Protein AF-A0A7V6X247-F1 (afdb_monomer)

Sequence (146 aa):
MEINLAVTPIAFLIFTVLAYVLFGIGKQMAVPFEKTEGKIAPYLCGEDLDLGVLSPGYWQFFSIAILFTILHVTVFMLALMPSPAVLFAVAYLAIVAAAVGVLIGEVRLTIPPREKAVAKLKTRAKIVEVSSGMPVGSGNSISASD

Secondary structure (DSSP, 8-state):
----TTHHHHHHHHHHHHHHHHHHHHHHHSPP----HHHHS--STT-----------HHHHHHHHHHHHHHHHHHHHHHHS-TT-HHHHHHHHHHHHHHHHHHHHHHHHSS--HHHHHHHHHHHHHHHHHHHTS------------

Radius of gyration: 30.13 Å; Cα contacts (8 Å, |Δi|>4): 12; chains: 1; bounding box: 71×78×49 Å

pLDDT: mean 78.05, std 16.73, range [33.94, 97.88]

Foldseek 3Di:
DPPDPVVVVVVVVVVVVVVVVVVVVVVVPDDDDDDDPVVPDPPPVPDPDPPDPPDPDCLVVVLVVVLVVLVVVLVVVVVPDDPVCVVVNVVSVVVSVVVSVVSVVVSVVVDDPVVVVVVVVVVVVVVVVVVVPDPPDPDDDDDDDD

Mean predicted aligned error: 14.89 Å

Solvent-accessible s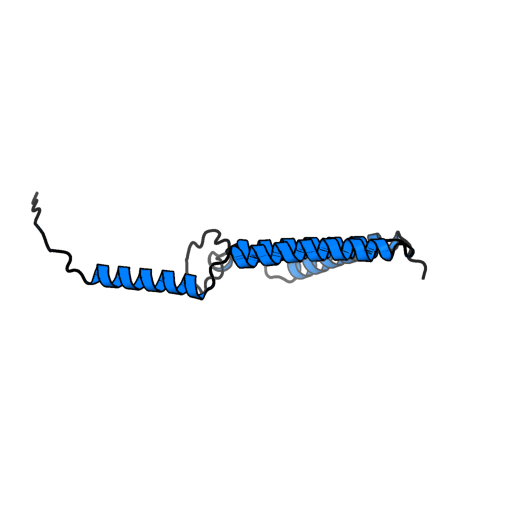urface area (backbone atoms only — not comparable to full-atom values): 9205 Å² total; per-residue (Å²): 131,89,77,57,78,68,51,59,62,50,51,51,50,53,54,51,52,49,51,52,51,54,51,50,51,56,58,68,73,45,76,85,86,75,94,43,74,82,79,72,51,76,92,48,95,85,52,94,68,89,73,60,91,78,73,70,79,54,70,67,56,51,55,50,51,54,52,50,50,56,53,51,53,49,53,51,53,60,72,69,52,66,85,90,45,59,71,58,52,53,54,49,50,52,53,51,52,51,53,50,50,52,53,52,51,51,62,60,66,75,46,72,54,68,69,57,51,51,47,54,49,51,52,51,52,54,50,52,55,55,61,69,67,52,81,80,77,89,75,81,88,83,87,76,92,129

Structure (mmCIF, N/CA/C/O backbone):
data_AF-A0A7V6X247-F1
#
_entry.id   AF-A0A7V6X247-F1
#
loop_
_atom_site.group_PDB
_atom_site.id
_atom_site.type_symbol
_atom_site.label_atom_id
_atom_site.label_alt_id
_atom_site.label_comp_id
_atom_site.label_asym_id
_atom_site.label_entity_id
_atom_site.label_seq_id
_atom_site.pdbx_PDB_ins_code
_atom_site.Cartn_x
_atom_site.Cartn_y
_atom_site.Cartn_z
_atom_site.occupancy
_atom_site.B_iso_or_equiv
_atom_site.auth_seq_id
_atom_site.auth_comp_id
_atom_site.auth_asym_id
_atom_site.auth_atom_id
_atom_site.pdbx_PDB_model_num
ATOM 1 N N . MET A 1 1 ? 16.719 -26.387 -5.045 1.00 50.31 1 MET A N 1
ATOM 2 C CA . MET A 1 1 ? 15.588 -26.522 -4.106 1.00 50.31 1 MET A CA 1
ATOM 3 C C . MET A 1 1 ? 14.344 -26.539 -4.970 1.00 50.31 1 MET A C 1
ATOM 5 O O . MET A 1 1 ? 14.001 -25.504 -5.519 1.00 50.31 1 MET A O 1
ATOM 9 N N . GLU A 1 2 ? 13.785 -27.722 -5.213 1.00 67.50 2 GLU A N 1
ATOM 10 C CA . GLU A 1 2 ? 12.588 -27.901 -6.044 1.00 67.50 2 GLU A CA 1
ATOM 11 C C . GLU A 1 2 ? 11.409 -27.196 -5.356 1.00 67.50 2 GLU A C 1
ATOM 13 O O . GLU A 1 2 ? 10.856 -27.700 -4.377 1.00 67.50 2 GLU A O 1
ATOM 18 N N . ILE A 1 3 ? 11.058 -25.988 -5.806 1.00 67.50 3 ILE A N 1
ATOM 19 C CA . ILE A 1 3 ? 9.841 -25.315 -5.348 1.00 67.50 3 ILE A CA 1
ATOM 20 C C . ILE A 1 3 ? 8.686 -25.947 -6.117 1.00 67.50 3 ILE A C 1
ATOM 22 O O . ILE A 1 3 ? 8.381 -25.574 -7.247 1.00 67.50 3 ILE A O 1
ATOM 26 N N . ASN A 1 4 ? 8.053 -26.940 -5.497 1.00 76.38 4 ASN A N 1
ATOM 27 C CA . ASN A 1 4 ? 6.811 -27.508 -5.998 1.00 76.38 4 ASN A CA 1
ATOM 28 C C . ASN A 1 4 ? 5.745 -26.406 -6.020 1.00 76.38 4 ASN A C 1
ATOM 30 O O . ASN A 1 4 ? 5.307 -25.945 -4.966 1.00 76.38 4 ASN A O 1
ATOM 34 N N . LEU A 1 5 ? 5.298 -26.012 -7.215 1.00 76.06 5 LEU A N 1
ATOM 35 C CA . LEU A 1 5 ? 4.298 -24.955 -7.415 1.00 76.06 5 LEU A CA 1
ATOM 36 C C . LEU A 1 5 ? 2.977 -25.231 -6.663 1.00 76.06 5 LEU A C 1
ATOM 38 O O . LEU A 1 5 ? 2.247 -24.307 -6.320 1.00 76.06 5 LEU A O 1
ATOM 42 N N . ALA A 1 6 ? 2.701 -26.501 -6.344 1.00 81.19 6 ALA A N 1
ATOM 43 C CA . ALA A 1 6 ? 1.562 -26.928 -5.535 1.00 81.19 6 ALA A CA 1
ATOM 44 C C . ALA A 1 6 ? 1.714 -26.653 -4.023 1.00 81.19 6 ALA A C 1
ATOM 46 O O . ALA A 1 6 ? 0.712 -26.549 -3.322 1.00 81.19 6 ALA A O 1
ATOM 47 N N . VAL A 1 7 ? 2.933 -26.505 -3.494 1.00 87.06 7 VAL A N 1
ATOM 48 C CA . VAL A 1 7 ? 3.160 -26.300 -2.049 1.00 87.06 7 VAL A CA 1
ATOM 49 C C . VAL A 1 7 ? 2.746 -24.893 -1.610 1.00 87.06 7 VAL A C 1
ATOM 51 O O . VAL A 1 7 ? 2.238 -24.733 -0.504 1.00 87.06 7 VAL A O 1
ATOM 54 N N . THR A 1 8 ? 2.881 -23.881 -2.472 1.00 87.31 8 THR A N 1
ATOM 55 C CA . THR A 1 8 ? 2.482 -22.494 -2.178 1.00 87.31 8 THR A CA 1
ATOM 56 C C . THR A 1 8 ? 0.985 -22.338 -1.859 1.00 87.31 8 THR A C 1
ATOM 58 O O . THR A 1 8 ? 0.675 -21.800 -0.792 1.00 87.31 8 THR A O 1
ATOM 61 N N . PRO A 1 9 ? 0.033 -22.816 -2.692 1.00 90.44 9 PRO A N 1
ATOM 62 C CA . PRO A 1 9 ? -1.389 -22.737 -2.352 1.00 90.44 9 PRO A CA 1
ATOM 63 C C . PRO A 1 9 ? -1.754 -23.616 -1.148 1.00 90.44 9 PRO A C 1
ATOM 65 O O . PRO A 1 9 ? -2.591 -23.220 -0.341 1.00 90.44 9 PRO A O 1
ATOM 68 N N . ILE A 1 10 ? -1.100 -24.771 -0.971 1.00 92.69 10 ILE A N 1
ATOM 69 C CA . ILE A 1 10 ? -1.328 -25.641 0.194 1.00 92.69 10 ILE A CA 1
ATOM 70 C C . ILE A 1 10 ? -0.902 -24.938 1.489 1.00 92.69 10 ILE A C 1
ATOM 72 O O . ILE A 1 10 ? -1.664 -24.917 2.453 1.00 92.69 10 ILE A O 1
ATOM 76 N N . ALA A 1 11 ? 0.278 -24.312 1.512 1.00 91.31 11 ALA A N 1
ATOM 77 C CA . ALA A 1 11 ? 0.748 -23.550 2.664 1.00 91.31 11 ALA A CA 1
ATOM 78 C C . ALA A 1 11 ? -0.215 -22.401 3.006 1.00 91.31 11 ALA A C 1
ATOM 80 O O . ALA A 1 11 ? -0.587 -22.244 4.167 1.00 91.31 11 ALA A O 1
ATOM 81 N N . PHE A 1 12 ? -0.685 -21.649 2.004 1.00 93.50 12 PHE A N 1
ATOM 82 C CA . PHE A 1 12 ? -1.685 -20.593 2.199 1.00 93.50 12 PHE A CA 1
ATOM 83 C C . PHE A 1 12 ? -2.972 -21.117 2.855 1.00 93.50 12 PHE A C 1
ATOM 85 O O . PHE A 1 12 ? -3.469 -20.513 3.809 1.00 93.50 12 PHE A O 1
ATOM 92 N N . LEU A 1 13 ? -3.492 -22.260 2.395 1.00 95.88 13 LEU A N 1
ATOM 93 C CA . LEU A 1 13 ? -4.674 -22.886 2.992 1.00 95.88 13 LEU A CA 1
ATOM 94 C C . LEU A 1 13 ? -4.426 -23.315 4.440 1.00 95.88 13 LEU A C 1
ATOM 96 O O . LEU A 1 13 ? -5.262 -23.039 5.297 1.00 95.88 13 LEU A O 1
ATOM 100 N N . ILE A 1 14 ? -3.273 -23.924 4.733 1.00 96.25 14 ILE A N 1
ATOM 101 C CA . ILE A 1 14 ? -2.906 -24.323 6.099 1.00 96.25 14 ILE A CA 1
ATOM 102 C C . ILE A 1 14 ? -2.886 -23.104 7.028 1.00 96.25 14 ILE A C 1
ATOM 104 O O . ILE A 1 14 ? -3.509 -23.138 8.087 1.00 96.25 14 ILE A O 1
ATOM 108 N N . PHE A 1 15 ? -2.232 -22.008 6.629 1.00 96.44 15 PHE A N 1
ATOM 109 C CA . PHE A 1 15 ? -2.180 -20.790 7.444 1.00 96.44 15 PHE A CA 1
ATOM 110 C C . PHE A 1 15 ? -3.545 -20.114 7.591 1.00 96.44 15 PHE A C 1
ATOM 112 O O . PHE A 1 15 ? -3.852 -19.586 8.658 1.00 96.44 15 PHE A O 1
ATOM 119 N N . THR A 1 16 ? -4.387 -20.170 6.560 1.00 97.12 16 THR A N 1
ATOM 120 C CA . THR A 1 16 ? -5.758 -19.647 6.619 1.00 97.12 16 THR A CA 1
ATOM 121 C C . THR A 1 16 ? -6.593 -20.438 7.622 1.00 97.12 16 THR A C 1
ATOM 123 O O . THR A 1 16 ? -7.220 -19.855 8.504 1.00 97.12 16 THR A O 1
ATOM 126 N N . VAL A 1 17 ? -6.562 -21.772 7.546 1.00 97.88 17 VAL A N 1
ATOM 127 C CA . VAL A 1 17 ? -7.254 -22.650 8.501 1.00 97.88 17 VAL A CA 1
ATOM 128 C C . VAL A 1 17 ? -6.737 -22.410 9.914 1.00 97.88 17 VAL A C 1
ATOM 130 O O . VAL A 1 17 ? -7.534 -22.248 10.834 1.00 97.88 17 VAL A O 1
ATOM 133 N N . LEU A 1 18 ? -5.418 -22.314 10.086 1.00 97.88 18 LEU A N 1
ATOM 134 C CA . LEU A 1 18 ? -4.807 -22.016 11.376 1.00 97.88 18 LEU A CA 1
ATOM 135 C C . LEU A 1 18 ? -5.313 -20.682 11.948 1.00 97.88 18 LEU A C 1
ATOM 137 O O . LEU A 1 18 ? -5.691 -20.633 13.117 1.00 97.88 18 LEU A O 1
ATOM 141 N N . ALA A 1 19 ? -5.392 -19.625 11.133 1.00 97.56 19 ALA A N 1
ATOM 142 C CA . ALA A 1 19 ? -5.929 -18.330 11.549 1.00 97.56 19 ALA A CA 1
ATOM 143 C C . ALA A 1 19 ? -7.399 -18.423 11.996 1.00 97.56 19 ALA A C 1
ATOM 145 O O . ALA A 1 19 ? -7.764 -17.856 13.026 1.00 97.56 19 ALA A O 1
ATOM 146 N N . TYR A 1 20 ? -8.234 -19.186 11.283 1.00 97.62 20 TYR A N 1
ATOM 147 C CA . TYR A 1 20 ? -9.623 -19.429 11.685 1.00 97.62 20 TYR A CA 1
ATOM 148 C C . TYR A 1 20 ? -9.738 -20.238 12.977 1.00 97.62 20 TYR A C 1
ATOM 150 O O . TYR A 1 20 ? -10.602 -19.942 13.801 1.00 97.62 20 TYR A O 1
ATOM 158 N N . VAL A 1 21 ? -8.869 -21.230 13.180 1.00 97.75 21 VAL A N 1
ATOM 159 C CA . VAL A 1 21 ? -8.816 -22.006 14.426 1.00 97.75 21 VAL A CA 1
ATOM 160 C C . VAL A 1 21 ? -8.438 -21.099 15.596 1.00 97.75 21 VAL A C 1
ATOM 162 O O . VAL A 1 21 ? -9.136 -21.096 16.606 1.00 97.75 21 VAL A O 1
ATOM 165 N N . LEU A 1 22 ? -7.401 -20.270 15.444 1.00 97.25 22 LEU A N 1
ATOM 166 C CA . LEU A 1 22 ? -6.995 -19.276 16.445 1.00 97.25 22 LEU A CA 1
ATOM 167 C C . LEU A 1 22 ? -8.125 -18.289 16.761 1.00 97.25 22 LEU A C 1
ATOM 169 O O . LEU A 1 22 ? -8.408 -18.031 17.929 1.00 97.25 22 LEU A O 1
ATOM 173 N N . PHE A 1 23 ? -8.811 -17.784 15.735 1.00 96.31 23 PHE A N 1
ATOM 174 C CA . PHE A 1 23 ? -9.971 -16.911 15.904 1.00 96.31 23 PHE A CA 1
ATOM 175 C C . PHE A 1 23 ? -11.121 -17.614 16.643 1.00 96.31 23 PHE A C 1
ATOM 177 O O . PHE A 1 23 ? -11.735 -17.034 17.538 1.00 96.31 23 PHE A O 1
ATOM 184 N N . GLY A 1 24 ? -11.394 -18.878 16.308 1.00 95.19 24 GLY A N 1
ATOM 185 C CA . GLY A 1 24 ? -12.415 -19.697 16.958 1.00 95.19 24 GLY A CA 1
ATOM 186 C C . GLY A 1 24 ? -12.110 -19.963 18.430 1.00 95.19 24 GLY A C 1
ATOM 187 O O . GLY A 1 24 ? -12.989 -19.786 19.272 1.00 95.19 24 GLY A O 1
ATOM 188 N N . ILE A 1 25 ? -10.862 -20.312 18.751 1.00 96.75 25 ILE A N 1
ATOM 189 C CA . ILE A 1 25 ? -10.398 -20.490 20.133 1.00 96.75 25 ILE A CA 1
ATOM 190 C C . ILE A 1 25 ? -10.521 -19.168 20.897 1.00 96.75 25 ILE A C 1
ATOM 192 O O . ILE A 1 25 ? -11.109 -19.143 21.975 1.00 96.75 25 ILE A O 1
ATOM 196 N N . GLY A 1 26 ? -10.062 -18.054 20.316 1.00 94.50 26 GLY A N 1
ATOM 197 C CA . GLY A 1 26 ? -10.193 -16.727 20.924 1.00 94.50 26 GLY A CA 1
ATOM 198 C C . GLY A 1 26 ? -11.649 -16.347 21.207 1.00 94.50 26 GLY A C 1
ATOM 199 O O . GLY A 1 26 ? -11.959 -15.820 22.272 1.00 94.50 26 GLY A O 1
ATOM 200 N N . LYS A 1 27 ? -12.567 -16.695 20.299 1.00 93.00 27 LYS A N 1
ATOM 201 C CA . LYS A 1 27 ? -14.009 -16.504 20.488 1.00 93.00 27 LYS A CA 1
ATOM 202 C C . LYS A 1 27 ? -14.587 -17.393 21.593 1.00 93.00 27 LYS A C 1
ATOM 204 O O . LYS A 1 27 ? -15.462 -16.934 22.316 1.00 93.00 27 LYS A O 1
ATOM 209 N N . GLN A 1 28 ? -14.135 -18.641 21.723 1.00 92.75 28 GLN A N 1
ATOM 210 C CA . GLN A 1 28 ? -14.594 -19.556 22.778 1.00 92.75 28 GLN A CA 1
ATOM 211 C C . GLN A 1 28 ? -14.073 -19.169 24.165 1.00 92.75 28 GLN A C 1
ATOM 213 O O . GLN A 1 28 ? -14.769 -19.375 25.153 1.00 92.75 28 GLN A O 1
ATOM 218 N N . MET A 1 29 ? -12.867 -18.601 24.243 1.00 93.94 29 MET A N 1
ATOM 219 C CA . MET A 1 29 ? -12.292 -18.102 25.495 1.00 93.94 29 MET A CA 1
ATOM 220 C C . MET A 1 29 ? -12.916 -16.774 25.953 1.00 93.94 29 MET A C 1
ATOM 222 O O . MET A 1 29 ? -12.755 -16.394 27.112 1.00 93.94 29 MET A O 1
ATOM 226 N N . ALA A 1 30 ? -13.609 -16.054 25.066 1.00 90.50 30 ALA A N 1
ATOM 227 C CA . ALA A 1 30 ? -14.260 -14.794 25.396 1.00 90.50 30 ALA A CA 1
ATOM 228 C C . ALA A 1 30 ? -15.554 -15.010 26.202 1.00 90.50 30 ALA A C 1
ATOM 230 O O . ALA A 1 30 ? -16.345 -15.912 25.929 1.00 90.50 30 ALA A O 1
ATOM 231 N N . VAL A 1 31 ? -15.800 -14.127 27.172 1.00 88.88 31 VAL A N 1
ATOM 232 C CA . VAL A 1 31 ? -17.073 -14.061 27.909 1.00 88.88 31 VAL A CA 1
ATOM 233 C C . VAL A 1 31 ? -18.207 -13.724 26.925 1.00 88.88 31 VAL A C 1
ATOM 235 O O . VAL A 1 31 ? -17.993 -12.893 26.034 1.00 88.88 31 VAL A O 1
ATOM 238 N N . PRO A 1 32 ? -19.407 -14.330 27.056 1.00 86.50 32 PRO A N 1
ATOM 239 C CA . PRO A 1 32 ? -20.545 -14.002 26.203 1.00 86.50 32 PRO A CA 1
ATOM 240 C C . PRO A 1 32 ? -20.805 -12.493 26.184 1.00 86.50 32 PRO A C 1
ATOM 242 O O . PRO A 1 32 ? -20.860 -11.826 27.217 1.00 86.50 32 PRO A O 1
ATOM 245 N N . PHE A 1 33 ? -20.934 -11.948 24.977 1.00 85.25 33 PHE A N 1
ATOM 246 C CA . PHE A 1 33 ? -21.107 -10.517 24.783 1.00 85.25 33 PHE A CA 1
ATOM 247 C C . PHE A 1 33 ? -22.550 -10.096 25.073 1.00 85.25 33 PHE A C 1
ATOM 249 O O . PHE A 1 33 ? -23.460 -10.382 24.294 1.00 85.25 33 PHE A O 1
ATOM 256 N N . GLU A 1 34 ? -22.747 -9.368 26.168 1.00 87.19 34 GLU A N 1
ATOM 257 C CA . GLU A 1 34 ? -23.988 -8.641 26.436 1.00 87.19 34 GLU A CA 1
ATOM 258 C C . GLU A 1 34 ? -23.915 -7.233 25.841 1.00 87.19 34 GLU A C 1
ATOM 260 O O . GLU A 1 34 ? -23.025 -6.445 26.179 1.00 87.19 34 GLU A O 1
ATOM 265 N N . LYS A 1 35 ? -24.866 -6.924 24.954 1.00 83.25 35 LYS A N 1
ATOM 266 C CA . LYS A 1 35 ? -25.013 -5.611 24.318 1.00 83.25 35 LYS A CA 1
ATOM 267 C C . LYS A 1 35 ? -25.522 -4.593 25.339 1.00 83.25 35 LYS A C 1
ATOM 269 O O . LYS A 1 35 ? -26.725 -4.453 25.522 1.00 83.25 35 LYS A O 1
ATOM 274 N N . THR A 1 36 ? -24.609 -3.883 25.990 1.00 85.75 36 THR A N 1
ATOM 275 C CA . THR A 1 36 ? -24.921 -2.706 26.815 1.00 85.75 36 THR A CA 1
ATOM 276 C C . THR A 1 36 ? -24.505 -1.442 26.064 1.00 85.75 36 THR A C 1
ATOM 278 O O . THR A 1 36 ? -23.473 -1.465 25.393 1.00 85.75 36 THR A O 1
ATOM 281 N N . GLU A 1 37 ? -25.260 -0.344 26.178 1.00 80.12 37 GLU A N 1
ATOM 282 C CA . GLU A 1 37 ? -25.041 0.879 25.376 1.00 80.12 37 GLU A CA 1
ATOM 283 C C . GLU A 1 37 ? -23.592 1.394 25.444 1.00 80.12 37 GLU A C 1
ATOM 285 O O . GLU A 1 37 ? -22.963 1.613 24.413 1.00 80.12 37 GLU A O 1
ATOM 290 N N . GLY A 1 38 ? -22.986 1.428 26.635 1.00 81.19 38 GLY A N 1
ATOM 291 C CA . GLY A 1 38 ? -21.590 1.860 26.793 1.00 81.19 38 GLY A CA 1
ATOM 292 C C . GLY A 1 38 ? -20.518 0.914 26.221 1.00 81.19 38 GLY A C 1
ATOM 293 O O . GLY A 1 38 ? -19.385 1.339 26.030 1.00 81.19 38 GLY A O 1
ATOM 294 N N . LYS A 1 39 ? -20.830 -0.363 25.936 1.00 83.44 39 LYS A N 1
ATOM 295 C CA . LYS A 1 39 ? -19.868 -1.323 25.341 1.00 83.44 39 LYS A CA 1
ATOM 296 C C . LYS A 1 39 ? -19.814 -1.240 23.816 1.00 83.44 39 LYS A C 1
ATOM 298 O O . LYS A 1 39 ? -18.850 -1.713 23.220 1.00 83.44 39 LYS A O 1
ATOM 303 N N . ILE A 1 40 ? -20.872 -0.716 23.199 1.00 86.75 40 ILE A N 1
ATOM 304 C CA . ILE A 1 40 ? -20.978 -0.538 21.745 1.00 86.75 40 ILE A CA 1
ATOM 305 C C . ILE A 1 40 ? -20.687 0.902 21.315 1.00 86.75 40 ILE A C 1
ATOM 307 O O . ILE A 1 40 ? -20.454 1.135 20.131 1.00 86.75 40 ILE A O 1
ATOM 311 N N . ALA A 1 41 ? -20.709 1.847 22.260 1.00 84.06 41 ALA A N 1
ATOM 312 C CA . ALA A 1 41 ? -20.409 3.244 22.002 1.00 84.06 41 ALA A CA 1
ATOM 313 C C . ALA A 1 41 ? -18.956 3.418 21.509 1.00 84.06 41 ALA A C 1
ATOM 315 O O . ALA A 1 41 ? -18.042 2.764 22.028 1.00 84.06 41 ALA A O 1
ATOM 316 N N . PRO A 1 42 ? -18.717 4.282 20.505 1.00 83.00 42 PRO A N 1
ATOM 317 C CA . PRO A 1 42 ? -17.370 4.603 20.060 1.00 83.00 42 PRO A CA 1
ATOM 318 C C . PRO A 1 42 ? -16.568 5.241 21.199 1.00 83.00 42 PRO A C 1
ATOM 320 O O . PRO A 1 42 ? -17.087 6.012 22.004 1.00 83.00 42 PRO A O 1
ATOM 323 N N . TYR A 1 43 ? -15.275 4.924 21.266 1.00 83.50 43 TYR A N 1
ATOM 324 C CA . TYR A 1 43 ? -14.417 5.468 22.310 1.00 83.50 43 TYR A CA 1
ATOM 325 C C . TYR A 1 43 ? -14.126 6.952 22.055 1.00 83.50 43 TYR A C 1
ATOM 327 O O . TYR A 1 43 ? -13.267 7.293 21.244 1.00 83.50 43 TYR A O 1
ATOM 335 N N . LEU A 1 44 ? -14.830 7.822 22.775 1.00 83.94 44 LEU A N 1
ATOM 336 C CA . LEU A 1 44 ? -14.660 9.278 22.759 1.00 83.94 44 LEU A CA 1
ATOM 337 C C . LEU A 1 44 ? -14.337 9.820 24.160 1.00 83.94 44 LEU A C 1
ATOM 339 O O . LEU A 1 44 ? -14.868 10.834 24.591 1.00 83.94 44 LEU A O 1
ATOM 343 N N . CYS A 1 45 ? -13.508 9.111 24.932 1.00 83.25 45 CYS A N 1
ATOM 344 C CA . CYS A 1 45 ? -13.194 9.502 26.316 1.00 83.25 45 CYS A CA 1
ATO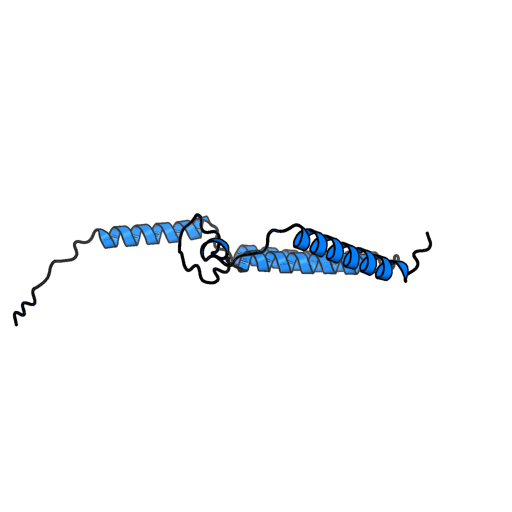M 345 C C . CYS A 1 45 ? -14.442 9.697 27.217 1.00 83.25 45 CYS A C 1
ATOM 347 O O . CYS A 1 45 ? -14.368 10.408 28.215 1.00 83.25 45 CYS A O 1
ATOM 349 N N . GLY A 1 46 ? -15.567 9.051 26.883 1.00 82.56 46 GLY A N 1
ATOM 350 C CA . GLY A 1 46 ? -16.844 9.188 27.592 1.00 82.56 46 GLY A CA 1
ATOM 351 C C . GLY A 1 46 ? -17.733 10.345 27.120 1.00 82.56 46 GLY A C 1
ATOM 352 O O . GLY A 1 46 ? -18.743 10.605 27.763 1.00 82.56 46 GLY A O 1
ATOM 353 N N . GLU A 1 47 ? -17.378 11.037 26.033 1.00 81.75 47 GLU A N 1
ATOM 354 C CA . GLU A 1 47 ? -18.226 12.066 25.426 1.00 81.75 47 GLU A CA 1
ATOM 355 C C . GLU A 1 47 ? -19.192 11.465 24.395 1.00 81.75 47 GLU A C 1
ATOM 357 O O . GLU A 1 47 ? -18.781 10.770 23.463 1.00 81.75 47 GLU A O 1
ATOM 362 N N . ASP A 1 48 ? -20.476 11.803 24.520 1.00 79.00 48 ASP A N 1
ATOM 363 C CA . ASP A 1 48 ? -21.521 11.467 23.549 1.00 79.00 48 ASP A CA 1
ATOM 364 C C . ASP A 1 48 ? -21.515 12.479 22.392 1.00 79.00 48 ASP A C 1
ATOM 366 O O . ASP A 1 48 ? -22.443 13.272 22.215 1.00 79.00 48 ASP A O 1
ATOM 370 N N . LEU A 1 49 ? -20.432 12.504 21.609 1.00 73.38 49 LEU A N 1
ATOM 371 C CA . LEU A 1 49 ? -20.426 13.249 20.352 1.00 73.38 49 LEU A CA 1
ATOM 372 C C . LEU A 1 49 ? -20.891 12.323 19.232 1.00 73.38 49 LEU A C 1
ATOM 374 O O . LEU A 1 49 ? -20.266 11.295 18.959 1.00 73.38 49 LEU A O 1
ATOM 378 N N . ASP A 1 50 ? -21.940 12.740 18.524 1.00 72.94 50 ASP A N 1
ATOM 379 C CA . ASP A 1 50 ? -22.297 12.179 17.222 1.00 72.94 50 ASP A CA 1
ATOM 380 C C . ASP A 1 50 ? -21.274 12.658 16.183 1.00 72.94 50 ASP A C 1
ATOM 382 O O . ASP A 1 50 ? -21.512 13.534 15.347 1.00 72.94 50 ASP A O 1
ATOM 386 N N . LEU A 1 51 ? -20.056 12.123 16.296 1.00 65.94 51 LEU A N 1
ATOM 387 C CA . LEU A 1 51 ? -19.083 12.168 15.225 1.00 65.94 51 LEU A CA 1
ATOM 388 C C . LEU A 1 51 ? -19.623 11.228 14.148 1.00 65.94 51 LEU A C 1
ATOM 390 O O . LEU A 1 51 ? -19.254 10.053 14.079 1.00 65.94 51 LEU A O 1
ATOM 394 N N . GLY A 1 52 ? -20.481 11.760 13.273 1.00 70.06 52 GLY A N 1
ATOM 395 C CA . GLY A 1 52 ? -20.706 11.163 11.961 1.00 70.06 52 GLY A CA 1
ATOM 396 C C . GLY A 1 52 ? -19.360 10.850 11.295 1.00 70.06 52 GLY A C 1
ATOM 397 O O . GLY A 1 52 ? -18.317 11.306 11.758 1.00 70.06 52 GLY A O 1
ATOM 398 N N . VAL A 1 53 ? -19.347 10.063 10.217 1.00 69.00 53 VAL A N 1
ATOM 399 C CA . VAL A 1 53 ? -18.108 9.541 9.605 1.00 69.00 53 VAL A CA 1
ATOM 400 C C . VAL A 1 53 ? -17.129 10.674 9.250 1.00 69.00 53 VAL A C 1
ATOM 402 O O . VAL A 1 53 ? -17.162 11.238 8.155 1.00 69.00 53 VAL A O 1
ATOM 405 N N . LEU A 1 54 ? -16.249 11.026 10.189 1.00 67.06 54 LEU A N 1
ATOM 406 C CA . LEU A 1 54 ? -15.297 12.111 10.043 1.00 67.06 54 LEU A CA 1
ATOM 407 C C . LEU A 1 54 ? -14.135 11.540 9.245 1.00 67.06 54 LEU A C 1
ATOM 409 O O . LEU A 1 54 ? -13.159 11.041 9.800 1.00 67.06 54 LEU A O 1
ATOM 413 N N . SER A 1 55 ? -14.277 11.537 7.920 1.00 69.31 55 SER A N 1
ATOM 414 C CA . SER A 1 55 ? -13.196 11.092 7.054 1.00 69.31 55 SER A CA 1
ATOM 415 C C . SER A 1 55 ? -12.036 12.078 7.205 1.00 69.31 55 SER A C 1
ATOM 417 O O . SER A 1 55 ? -12.195 13.253 6.852 1.00 69.31 55 SER A O 1
ATOM 419 N N . PRO A 1 56 ? -10.861 11.647 7.696 1.00 71.31 56 PRO A N 1
ATOM 420 C CA . PRO A 1 56 ? -9.685 12.502 7.699 1.00 71.31 56 PRO A CA 1
ATOM 421 C C . PRO A 1 56 ? -9.382 12.962 6.267 1.00 71.31 56 PRO A C 1
ATOM 423 O O . PRO A 1 56 ? -9.746 12.297 5.292 1.00 71.31 56 PRO A O 1
ATOM 426 N N . GLY A 1 57 ? -8.729 14.120 6.131 1.00 74.69 57 GLY A N 1
ATOM 427 C CA . GLY A 1 57 ? -8.423 14.714 4.829 1.00 74.69 57 GLY A CA 1
ATOM 428 C C . GLY A 1 57 ? -7.676 13.736 3.916 1.00 74.69 57 GLY A C 1
ATOM 429 O O . GLY A 1 57 ? -6.496 13.462 4.120 1.00 74.69 57 GLY A O 1
ATOM 430 N N . TYR A 1 58 ? -8.361 13.229 2.890 1.00 74.88 58 TYR A N 1
ATOM 431 C CA . TYR A 1 58 ? -7.874 12.124 2.056 1.00 74.88 58 TYR A CA 1
ATOM 432 C C . TYR A 1 58 ? -6.719 12.522 1.122 1.00 74.88 58 TYR A C 1
ATOM 434 O O . TYR A 1 58 ? -5.948 11.674 0.687 1.00 74.88 58 TYR A O 1
ATOM 442 N N . TRP A 1 59 ? -6.548 13.818 0.849 1.00 75.19 59 TRP A N 1
ATOM 443 C CA . TRP A 1 59 ? -5.590 14.346 -0.131 1.00 75.19 59 TRP A CA 1
ATOM 444 C C . TRP A 1 59 ? -4.133 13.927 0.106 1.00 75.19 59 TRP A C 1
ATOM 446 O O . TRP A 1 59 ? -3.420 13.576 -0.837 1.00 75.19 59 TRP A O 1
ATOM 456 N N . GLN A 1 60 ? -3.685 13.936 1.363 1.00 76.69 60 GLN A N 1
ATOM 457 C CA . GLN A 1 60 ? -2.309 13.561 1.700 1.00 76.69 60 GLN A CA 1
ATOM 458 C C . GLN A 1 60 ? -2.103 12.048 1.612 1.00 76.69 60 GLN A C 1
ATOM 460 O O . GLN A 1 60 ? -1.101 11.594 1.063 1.00 76.69 60 GLN A O 1
ATOM 465 N N . PHE A 1 61 ? -3.072 11.270 2.097 1.00 83.19 61 PHE A N 1
ATOM 466 C CA . PHE A 1 61 ? -3.021 9.812 2.039 1.00 83.19 61 PHE A CA 1
ATOM 467 C C . PHE A 1 61 ? -3.088 9.299 0.596 1.00 83.19 61 PHE A C 1
ATOM 469 O O . PHE A 1 61 ? -2.295 8.449 0.204 1.00 83.19 61 PHE A O 1
ATOM 476 N N . PHE A 1 62 ? -3.971 9.875 -0.220 1.00 85.62 62 PHE A N 1
ATOM 477 C CA . PHE A 1 62 ? -4.152 9.514 -1.623 1.00 85.62 62 PHE A CA 1
ATOM 478 C C . PHE A 1 62 ? -2.881 9.718 -2.451 1.00 85.62 62 PHE A C 1
ATOM 480 O O . PHE A 1 62 ? -2.472 8.830 -3.197 1.00 85.62 62 PHE A O 1
ATOM 487 N N . SER A 1 63 ? -2.211 10.857 -2.263 1.00 84.50 63 SER A N 1
ATOM 488 C CA . SER A 1 63 ? -0.958 11.169 -2.957 1.00 84.50 63 SER A CA 1
ATOM 489 C C . SER A 1 63 ? 0.140 10.147 -2.637 1.00 84.50 63 SER A C 1
ATOM 491 O O . SER A 1 63 ? 0.861 9.692 -3.526 1.00 84.50 63 SER A O 1
ATOM 493 N N . ILE A 1 64 ? 0.239 9.739 -1.368 1.00 86.69 64 ILE A N 1
ATOM 494 C CA . ILE A 1 64 ? 1.193 8.719 -0.916 1.00 86.69 64 ILE A CA 1
ATOM 495 C C . ILE A 1 64 ? 0.809 7.333 -1.458 1.00 86.69 64 ILE A C 1
ATOM 497 O O . ILE A 1 64 ? 1.687 6.583 -1.879 1.00 86.69 64 ILE A O 1
ATOM 501 N N . ALA A 1 65 ? -0.482 6.997 -1.501 1.00 90.69 65 ALA A N 1
ATOM 502 C CA . ALA A 1 65 ? -0.965 5.719 -2.019 1.00 90.69 65 ALA A CA 1
ATOM 503 C C . ALA A 1 65 ? -0.666 5.541 -3.519 1.00 90.69 65 ALA A C 1
ATOM 505 O O . ALA A 1 65 ? -0.219 4.469 -3.935 1.00 90.69 65 ALA A O 1
ATOM 506 N N . ILE A 1 66 ? -0.846 6.590 -4.332 1.00 89.94 66 ILE A N 1
ATOM 507 C CA . ILE A 1 66 ? -0.481 6.558 -5.759 1.00 89.94 66 ILE A CA 1
ATOM 508 C C . ILE A 1 66 ? 1.028 6.380 -5.922 1.00 89.94 66 ILE A C 1
ATOM 510 O O . ILE A 1 66 ? 1.456 5.521 -6.692 1.00 89.94 66 ILE A O 1
ATOM 514 N N . LEU A 1 67 ? 1.834 7.141 -5.174 1.00 90.69 67 LEU A N 1
ATOM 515 C CA . LEU A 1 67 ? 3.291 7.007 -5.196 1.00 90.69 67 LEU A CA 1
ATOM 516 C C . LEU A 1 67 ? 3.718 5.570 -4.864 1.00 90.69 67 LEU A C 1
ATOM 518 O O . LEU A 1 67 ? 4.500 4.970 -5.600 1.00 90.69 67 LEU A O 1
ATOM 522 N N . PHE A 1 68 ? 3.170 5.005 -3.785 1.00 92.94 68 PHE A N 1
ATOM 523 C CA . PHE A 1 68 ? 3.418 3.622 -3.388 1.00 92.94 68 PHE A CA 1
ATOM 524 C C . PHE A 1 68 ? 3.048 2.641 -4.502 1.00 92.94 68 PHE A C 1
ATOM 526 O O . PHE A 1 68 ? 3.836 1.755 -4.817 1.00 92.94 68 PHE A O 1
ATOM 533 N N . THR A 1 69 ? 1.893 2.827 -5.142 1.00 94.31 69 THR A N 1
ATOM 534 C CA . THR A 1 69 ? 1.416 1.943 -6.214 1.00 94.31 69 THR A CA 1
ATOM 535 C C . THR A 1 69 ? 2.344 1.972 -7.428 1.00 94.31 69 THR A C 1
ATOM 537 O O . THR A 1 69 ? 2.717 0.917 -7.935 1.00 94.31 69 THR A O 1
ATOM 540 N N . ILE A 1 70 ? 2.779 3.160 -7.863 1.00 93.56 70 ILE A N 1
ATOM 541 C CA . ILE A 1 70 ? 3.719 3.313 -8.986 1.00 93.56 70 ILE A CA 1
ATOM 542 C C . ILE A 1 70 ? 5.040 2.604 -8.672 1.00 93.56 70 ILE A C 1
ATOM 544 O O . ILE A 1 70 ? 5.532 1.822 -9.488 1.00 93.56 70 ILE A O 1
ATOM 548 N N . LEU A 1 71 ? 5.601 2.829 -7.480 1.00 94.06 71 LEU A N 1
ATOM 549 C CA . LEU A 1 71 ? 6.847 2.184 -7.061 1.00 94.06 71 LEU A CA 1
ATOM 550 C C . LEU A 1 71 ? 6.690 0.663 -6.943 1.00 94.06 71 LEU A C 1
ATOM 552 O O . LEU A 1 71 ? 7.563 -0.078 -7.387 1.00 94.06 71 LEU A O 1
ATOM 556 N N . HIS A 1 72 ? 5.566 0.191 -6.405 1.00 95.25 72 HIS A N 1
ATOM 557 C CA . HIS A 1 72 ? 5.289 -1.233 -6.250 1.00 95.25 72 HIS A CA 1
ATOM 558 C C . HIS A 1 72 ? 5.202 -1.947 -7.604 1.00 95.25 72 HIS A C 1
ATOM 560 O O . HIS A 1 72 ? 5.870 -2.959 -7.811 1.00 95.25 72 HIS A O 1
ATOM 566 N N . VAL A 1 73 ? 4.455 -1.381 -8.559 1.00 95.00 73 VAL A N 1
ATOM 567 C CA . VAL A 1 73 ? 4.367 -1.905 -9.933 1.00 95.00 73 VAL A CA 1
ATOM 568 C C . VAL A 1 73 ? 5.730 -1.871 -10.625 1.00 95.00 73 VAL A C 1
ATOM 570 O O . VAL A 1 73 ? 6.073 -2.806 -11.344 1.00 95.00 73 VAL A O 1
ATOM 573 N N . THR A 1 74 ? 6.535 -0.838 -10.372 1.00 94.75 74 THR A N 1
ATOM 574 C CA . THR A 1 74 ? 7.887 -0.722 -10.935 1.00 94.75 74 THR A CA 1
ATOM 575 C C . THR A 1 74 ? 8.787 -1.856 -10.464 1.00 94.75 74 THR A C 1
ATOM 577 O O . THR A 1 74 ? 9.411 -2.530 -11.281 1.00 94.75 74 THR A O 1
ATOM 580 N N . VAL A 1 75 ? 8.826 -2.111 -9.154 1.00 94.00 75 VAL A N 1
ATOM 581 C CA . VAL A 1 75 ? 9.611 -3.216 -8.588 1.00 94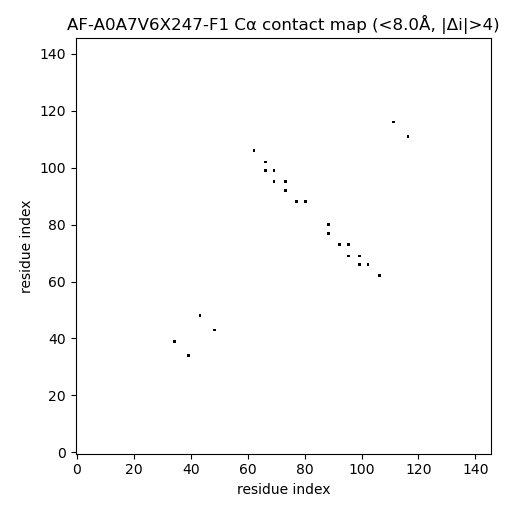.00 75 VAL A CA 1
ATOM 582 C C . VAL A 1 75 ? 9.086 -4.564 -9.081 1.00 94.00 75 VAL A C 1
ATOM 584 O O . VAL A 1 75 ? 9.884 -5.431 -9.425 1.00 94.00 75 VAL A O 1
ATOM 587 N N . PHE A 1 76 ? 7.765 -4.730 -9.184 1.00 94.12 76 PHE A N 1
ATOM 588 C CA . PHE A 1 76 ? 7.155 -5.942 -9.729 1.00 94.12 76 PHE A CA 1
ATOM 589 C C . PHE A 1 76 ? 7.570 -6.199 -11.186 1.00 94.12 76 PHE A C 1
ATOM 591 O O . PHE A 1 76 ? 7.984 -7.306 -11.519 1.00 94.12 76 PHE A O 1
ATOM 598 N N . MET A 1 77 ? 7.543 -5.173 -12.042 1.00 91.88 77 MET A N 1
ATOM 599 C CA . MET A 1 77 ? 7.992 -5.281 -13.435 1.00 91.88 77 MET A CA 1
ATOM 600 C C . MET A 1 77 ? 9.477 -5.622 -13.544 1.00 91.88 77 MET A C 1
ATOM 602 O O . MET A 1 77 ? 9.853 -6.463 -14.358 1.00 91.88 77 MET A O 1
ATOM 606 N N . LEU A 1 78 ? 10.322 -5.019 -12.704 1.00 91.25 78 LEU A N 1
ATOM 607 C CA . LEU A 1 78 ? 11.749 -5.343 -12.665 1.00 91.25 78 LEU A CA 1
ATOM 608 C C . LEU A 1 78 ? 12.006 -6.777 -12.193 1.00 91.25 78 LEU A C 1
ATOM 610 O O . LEU A 1 78 ? 12.871 -7.450 -12.745 1.00 91.25 78 LEU A O 1
ATOM 614 N N . ALA A 1 79 ? 11.246 -7.256 -11.208 1.00 90.31 79 ALA A N 1
ATOM 615 C CA . ALA A 1 79 ? 11.372 -8.614 -10.688 1.00 90.31 79 ALA A CA 1
ATOM 616 C C . ALA A 1 79 ? 10.949 -9.689 -11.705 1.00 90.31 79 ALA A C 1
ATOM 618 O O . ALA A 1 79 ? 11.477 -10.798 -11.671 1.00 90.31 79 ALA A O 1
ATOM 619 N N . LEU A 1 80 ? 10.018 -9.372 -12.610 1.00 90.25 80 LEU A N 1
ATOM 620 C CA . LEU A 1 80 ? 9.560 -10.280 -13.667 1.00 90.25 80 LEU A CA 1
ATOM 621 C C . LEU A 1 80 ? 10.433 -10.259 -14.931 1.00 90.25 80 LEU A C 1
ATOM 623 O O . LEU A 1 80 ? 10.235 -11.083 -15.826 1.00 90.25 80 LEU A O 1
ATOM 627 N N . MET A 1 81 ? 11.367 -9.316 -15.046 1.00 85.88 81 MET A N 1
ATOM 628 C CA . MET A 1 81 ? 12.127 -9.116 -16.275 1.00 85.88 81 MET A CA 1
ATOM 629 C C . MET A 1 81 ? 13.204 -10.206 -16.462 1.00 85.88 81 MET A C 1
ATOM 631 O O . MET A 1 81 ? 13.968 -10.481 -15.535 1.00 85.88 81 MET A O 1
ATOM 635 N N . PRO A 1 82 ? 13.328 -10.818 -17.658 1.00 83.88 82 PRO A N 1
ATOM 636 C CA . PRO A 1 82 ? 14.395 -11.778 -17.936 1.00 83.88 82 PRO A CA 1
ATOM 637 C C . PRO A 1 82 ? 15.774 -11.092 -17.979 1.00 83.88 82 PRO A C 1
ATOM 639 O O . PRO A 1 82 ? 15.915 -9.966 -18.463 1.00 83.88 82 PRO A O 1
ATOM 642 N N . SER A 1 83 ? 16.816 -11.795 -17.515 1.00 73.81 83 SER A N 1
ATOM 643 C CA . SER A 1 83 ? 18.135 -11.210 -17.211 1.00 73.81 83 SER A CA 1
ATOM 644 C C . SER A 1 83 ? 18.879 -10.460 -18.335 1.00 73.81 83 SER A C 1
ATOM 646 O O . SER A 1 83 ? 19.628 -9.545 -17.991 1.00 73.81 83 SER A O 1
ATOM 648 N N . PRO A 1 84 ? 18.731 -10.748 -19.650 1.00 73.12 84 PRO A N 1
ATOM 649 C CA . PRO A 1 84 ? 19.484 -10.008 -20.666 1.00 73.12 84 PRO A CA 1
ATOM 650 C C . PRO A 1 84 ? 18.930 -8.599 -20.968 1.00 73.12 84 PRO A C 1
ATOM 652 O O . PRO A 1 84 ? 19.513 -7.882 -21.777 1.00 73.12 84 PRO A O 1
ATOM 655 N N . ALA A 1 85 ? 17.839 -8.156 -20.328 1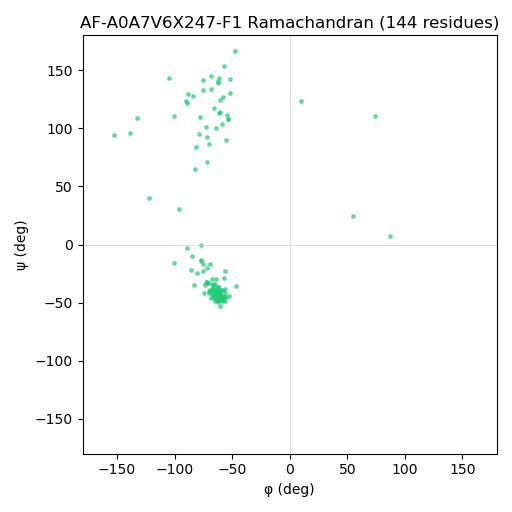.00 80.75 85 ALA A N 1
ATOM 656 C CA . ALA A 1 85 ? 17.161 -6.890 -20.634 1.00 80.75 85 ALA A CA 1
ATOM 657 C C . ALA A 1 85 ? 17.569 -5.699 -19.733 1.00 80.75 85 ALA A C 1
ATOM 659 O O . ALA A 1 85 ? 16.777 -4.786 -19.502 1.00 80.75 85 ALA A O 1
ATOM 660 N N . VAL A 1 86 ? 18.814 -5.661 -19.245 1.00 83.25 86 VAL A N 1
ATOM 661 C CA . VAL A 1 86 ? 19.295 -4.620 -18.307 1.00 83.25 86 VAL A CA 1
ATOM 662 C C . VAL A 1 86 ? 19.107 -3.198 -18.855 1.00 83.25 86 VAL A C 1
ATOM 664 O O . VAL A 1 86 ? 18.718 -2.296 -18.117 1.00 83.25 86 VAL A O 1
ATOM 667 N N . LEU A 1 87 ? 19.319 -2.983 -20.157 1.00 85.44 87 LEU A N 1
ATOM 668 C CA . LEU A 1 87 ? 19.154 -1.659 -20.766 1.00 85.44 87 LEU A CA 1
ATOM 669 C C . LEU A 1 87 ? 17.688 -1.188 -20.756 1.00 85.44 87 LEU A C 1
ATOM 671 O O . LEU A 1 87 ? 17.418 -0.014 -20.502 1.00 85.44 87 LEU A O 1
ATOM 675 N N . PHE A 1 88 ? 16.740 -2.110 -20.958 1.00 87.44 88 PHE A N 1
ATOM 676 C CA . PHE A 1 88 ? 15.309 -1.825 -20.836 1.00 87.44 88 PHE A CA 1
ATOM 677 C C . PHE A 1 88 ? 14.915 -1.525 -19.389 1.00 87.44 88 PHE A C 1
ATOM 679 O O . PHE A 1 88 ? 14.144 -0.597 -19.160 1.00 87.44 88 PHE A O 1
ATOM 686 N N . ALA A 1 89 ? 15.481 -2.245 -18.415 1.00 89.31 89 ALA A N 1
ATOM 687 C CA . ALA A 1 89 ? 15.263 -1.972 -16.995 1.00 89.31 89 ALA A CA 1
ATOM 688 C C . ALA A 1 89 ? 15.710 -0.554 -16.605 1.00 89.31 89 ALA A C 1
ATOM 690 O O . ALA A 1 89 ? 14.979 0.161 -15.921 1.00 89.31 89 ALA A O 1
ATOM 691 N N . VAL A 1 90 ? 16.883 -0.120 -17.079 1.00 90.81 90 VAL A N 1
ATOM 692 C CA . VAL A 1 90 ? 17.408 1.230 -16.815 1.00 90.81 90 VAL A CA 1
ATOM 693 C C . VAL A 1 90 ? 16.542 2.304 -17.479 1.00 90.81 90 VAL A C 1
ATOM 695 O O . VAL A 1 90 ? 16.187 3.285 -16.827 1.00 90.81 90 VAL A O 1
ATOM 698 N N . ALA A 1 91 ? 16.153 2.11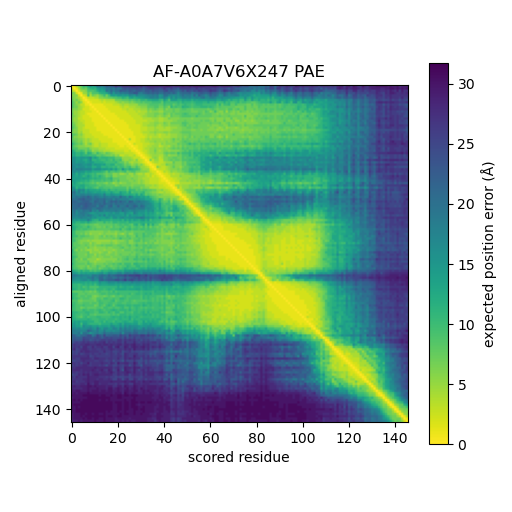5 -18.744 1.00 93.31 91 ALA A N 1
ATOM 699 C CA . ALA A 1 91 ? 15.270 3.051 -19.443 1.00 93.31 91 ALA A CA 1
ATOM 700 C C . ALA A 1 91 ? 13.893 3.159 -18.763 1.00 93.31 91 ALA A C 1
ATOM 702 O O . ALA A 1 91 ? 13.381 4.259 -18.559 1.00 93.31 91 ALA A O 1
ATOM 703 N N . TYR A 1 92 ? 13.322 2.025 -18.352 1.00 91.88 92 TYR A N 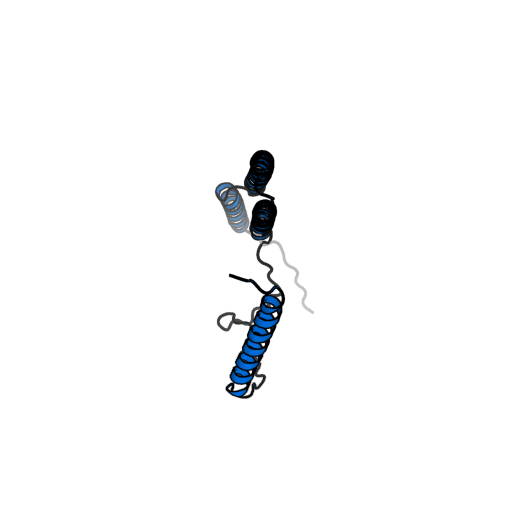1
ATOM 704 C CA . TYR A 1 92 ? 12.069 1.971 -17.604 1.00 91.88 92 TYR A CA 1
ATOM 705 C C . TYR A 1 92 ? 12.173 2.708 -16.262 1.00 91.88 92 TYR A C 1
ATOM 707 O O . TYR A 1 92 ? 11.327 3.549 -15.956 1.00 91.88 92 TYR A O 1
ATOM 715 N N . LEU A 1 93 ? 13.247 2.473 -15.501 1.00 93.75 93 LEU A N 1
ATOM 716 C CA . LEU A 1 93 ? 13.506 3.180 -14.246 1.00 93.75 93 LEU A CA 1
ATOM 717 C C . LEU A 1 93 ? 13.633 4.693 -14.437 1.00 93.75 93 LEU A C 1
ATOM 719 O O . LEU A 1 93 ? 13.114 5.445 -13.615 1.00 93.75 93 LEU A O 1
ATOM 723 N N . ALA A 1 94 ? 14.272 5.153 -15.515 1.00 95.19 94 ALA A N 1
ATOM 724 C CA . ALA A 1 94 ? 14.394 6.579 -15.807 1.00 95.19 94 ALA A CA 1
ATOM 725 C C . ALA A 1 94 ? 13.026 7.238 -16.065 1.00 95.19 94 ALA A C 1
ATOM 727 O O . ALA A 1 94 ? 12.747 8.315 -15.536 1.00 95.19 94 ALA A O 1
ATOM 728 N N . ILE A 1 95 ? 12.146 6.572 -16.822 1.00 94.69 95 ILE A N 1
ATOM 729 C CA . ILE A 1 95 ? 10.785 7.058 -17.100 1.00 94.69 95 ILE A CA 1
ATOM 730 C C . ILE A 1 95 ? 9.956 7.106 -15.812 1.00 94.69 95 ILE A C 1
ATOM 732 O O . ILE A 1 95 ? 9.300 8.110 -15.534 1.00 94.69 95 ILE A O 1
ATOM 736 N N . VAL A 1 96 ? 10.009 6.048 -14.998 1.00 94.44 96 VAL A N 1
ATOM 737 C CA . VAL A 1 96 ? 9.306 6.006 -13.709 1.00 94.44 96 VAL A CA 1
ATOM 738 C C . VAL A 1 96 ? 9.824 7.092 -12.769 1.00 94.44 96 VAL A C 1
ATOM 740 O O . VAL A 1 96 ? 9.025 7.782 -12.142 1.00 94.44 96 VAL A O 1
ATOM 743 N N . ALA A 1 97 ? 11.142 7.288 -12.687 1.00 93.56 97 ALA A N 1
ATOM 744 C CA . ALA A 1 97 ? 11.737 8.331 -11.858 1.00 93.56 97 ALA A CA 1
ATOM 745 C C . ALA A 1 97 ? 11.266 9.732 -12.281 1.00 93.56 97 ALA A C 1
ATOM 747 O O . ALA A 1 97 ? 10.944 10.551 -11.420 1.00 93.56 97 ALA A O 1
ATOM 748 N N . ALA A 1 98 ? 11.147 9.989 -13.589 1.00 93.50 98 ALA A N 1
ATOM 749 C CA . ALA A 1 98 ? 10.579 11.234 -14.102 1.00 93.50 98 ALA A CA 1
ATOM 750 C C . ALA A 1 98 ? 9.100 11.399 -13.706 1.00 93.50 98 ALA A C 1
ATOM 752 O O . ALA A 1 98 ? 8.718 12.455 -13.202 1.00 93.50 98 ALA A O 1
ATOM 753 N N . ALA A 1 99 ? 8.280 10.353 -13.856 1.00 90.06 99 ALA A N 1
ATOM 754 C CA . ALA A 1 99 ? 6.868 10.374 -13.464 1.00 90.06 99 ALA A CA 1
ATOM 755 C C . ALA A 1 99 ? 6.681 10.621 -11.956 1.00 90.06 99 ALA A C 1
ATOM 757 O O . ALA A 1 99 ? 5.851 11.436 -11.549 1.00 90.06 99 ALA A O 1
ATOM 758 N N . VAL A 1 100 ? 7.497 9.971 -11.121 1.00 91.38 100 VAL A N 1
ATOM 759 C CA . VAL A 1 100 ? 7.530 10.193 -9.669 1.00 91.38 100 VAL A CA 1
ATOM 760 C C . VAL A 1 100 ? 7.959 11.626 -9.345 1.00 91.38 100 VAL A C 1
ATOM 762 O O . VAL A 1 100 ? 7.353 12.261 -8.483 1.00 91.38 100 VAL A O 1
ATOM 765 N N . GLY A 1 101 ? 8.957 12.162 -10.051 1.00 91.12 101 GLY A N 1
ATOM 766 C CA . GLY A 1 101 ? 9.396 13.549 -9.903 1.00 91.12 101 GLY A CA 1
ATOM 767 C C . GLY A 1 101 ? 8.278 14.559 -10.175 1.00 91.12 101 GLY A C 1
ATOM 768 O O . GLY A 1 101 ? 8.063 15.462 -9.366 1.00 91.12 101 GLY A O 1
ATOM 769 N N . VAL A 1 102 ? 7.519 14.369 -11.260 1.00 89.38 102 VAL A N 1
ATOM 770 C CA . VAL A 1 102 ? 6.350 15.204 -11.594 1.00 89.38 102 VAL A CA 1
ATOM 771 C C . VAL A 1 102 ? 5.279 15.107 -10.508 1.00 89.38 102 VAL A C 1
ATOM 773 O O . VAL A 1 102 ? 4.815 16.133 -10.016 1.00 89.38 102 VAL A O 1
ATOM 776 N N . LEU A 1 103 ? 4.940 13.890 -10.068 1.00 85.81 103 LEU A N 1
ATOM 777 C CA . LEU A 1 103 ? 3.934 13.671 -9.027 1.00 85.81 103 LEU A CA 1
ATOM 778 C C . LEU A 1 103 ? 4.316 14.353 -7.706 1.00 85.81 103 LEU A C 1
ATOM 780 O O . LEU A 1 103 ? 3.488 15.012 -7.082 1.00 85.81 103 LEU A O 1
ATOM 784 N N . ILE A 1 104 ? 5.577 14.239 -7.282 1.00 85.75 104 ILE A N 1
ATOM 785 C CA . ILE A 1 104 ? 6.065 14.920 -6.078 1.00 85.75 104 ILE A CA 1
ATOM 786 C C . ILE A 1 104 ? 5.993 16.442 -6.260 1.00 85.75 104 ILE A C 1
ATOM 788 O O . ILE A 1 104 ? 5.589 17.137 -5.329 1.00 85.75 104 ILE A O 1
ATOM 792 N N . GLY A 1 105 ? 6.334 16.964 -7.442 1.00 84.00 105 GLY A N 1
ATOM 793 C CA . GLY A 1 105 ? 6.203 18.387 -7.768 1.00 84.00 105 GLY A CA 1
ATOM 794 C C . GLY A 1 105 ? 4.767 18.905 -7.621 1.00 84.00 105 GLY A C 1
ATOM 795 O O . GLY A 1 105 ? 4.540 19.907 -6.941 1.00 84.00 105 GLY A O 1
ATOM 796 N N . GLU A 1 106 ? 3.791 18.181 -8.170 1.00 76.62 106 GLU A N 1
ATOM 797 C CA . GLU A 1 106 ? 2.356 18.500 -8.101 1.00 76.62 106 GLU A CA 1
ATOM 798 C C . GLU A 1 106 ? 1.833 18.504 -6.650 1.00 76.62 106 GLU A C 1
ATOM 800 O O . GLU A 1 106 ? 1.132 19.421 -6.207 1.00 76.62 106 GLU A O 1
ATOM 805 N N . VAL A 1 107 ? 2.241 17.503 -5.862 1.00 70.38 107 VAL A N 1
ATOM 806 C CA . VAL A 1 107 ? 1.875 17.371 -4.442 1.00 70.38 107 VAL A CA 1
ATOM 807 C C . VAL A 1 107 ? 2.438 18.528 -3.609 1.00 70.38 107 VAL A C 1
ATOM 809 O O . VAL A 1 107 ? 1.842 18.925 -2.609 1.00 70.38 107 VAL A O 1
ATOM 812 N N . ARG A 1 108 ? 3.575 19.112 -4.007 1.00 62.56 108 ARG A N 1
ATOM 813 C CA . ARG A 1 108 ? 4.142 20.298 -3.345 1.00 62.56 108 ARG A CA 1
ATOM 814 C C . ARG A 1 108 ? 3.475 21.607 -3.776 1.00 62.56 108 ARG A C 1
ATOM 816 O O . ARG A 1 108 ? 3.495 22.547 -2.987 1.00 62.56 108 ARG A O 1
ATOM 823 N N . LEU A 1 109 ? 2.867 21.671 -4.964 1.00 58.91 109 LEU A N 1
ATOM 824 C CA . LEU A 1 109 ? 2.199 22.875 -5.480 1.00 58.91 109 LEU A CA 1
ATOM 825 C C . LEU A 1 109 ? 0.764 23.048 -4.960 1.00 58.91 109 LEU A C 1
ATOM 827 O O . LEU A 1 109 ? 0.308 24.168 -4.732 1.00 58.91 109 LEU A O 1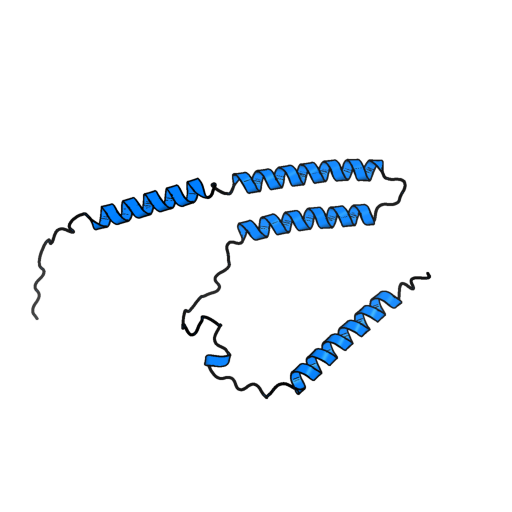
ATOM 831 N N . THR A 1 110 ? 0.055 21.937 -4.768 1.00 58.47 110 THR A N 1
ATOM 832 C CA . THR A 1 110 ? -1.363 21.913 -4.366 1.00 58.47 110 THR A CA 1
ATOM 833 C C . THR A 1 110 ? -1.587 22.208 -2.881 1.00 58.47 110 THR A C 1
ATOM 835 O O . THR A 1 110 ? -2.702 22.529 -2.468 1.00 58.47 110 THR A O 1
ATOM 838 N N . ILE A 1 111 ? -0.530 22.166 -2.067 1.00 56.41 111 ILE A N 1
ATOM 839 C CA . ILE A 1 111 ? -0.593 22.452 -0.633 1.00 56.41 111 ILE A CA 1
ATOM 840 C C . ILE A 1 111 ? -0.083 23.883 -0.402 1.00 56.41 111 ILE A C 1
ATOM 842 O O . ILE A 1 111 ? 1.122 24.117 -0.526 1.00 56.41 111 ILE A O 1
ATOM 846 N N . PRO A 1 112 ? -0.928 24.863 -0.016 1.00 57.25 112 PRO A N 1
ATOM 847 C CA . PRO A 1 112 ? -0.407 26.135 0.463 1.00 57.25 112 PRO A CA 1
ATOM 848 C C . PRO A 1 112 ? 0.496 25.850 1.677 1.00 57.25 112 PRO A C 1
ATOM 850 O O . PRO A 1 112 ? 0.051 25.166 2.605 1.00 57.25 112 PRO A O 1
ATOM 853 N N . PRO A 1 113 ? 1.757 26.327 1.698 1.00 65.12 113 PRO A N 1
ATOM 854 C CA . PRO A 1 113 ? 2.677 26.077 2.804 1.00 65.12 113 PRO A CA 1
ATOM 855 C C . PRO A 1 113 ? 2.007 26.452 4.125 1.00 65.12 113 PRO A C 1
ATOM 857 O O . PRO A 1 113 ? 1.254 27.430 4.170 1.00 65.12 113 PRO A O 1
ATOM 860 N N . ARG A 1 114 ? 2.255 25.676 5.194 1.00 58.28 114 ARG A N 1
ATOM 861 C CA . ARG A 1 114 ? 1.616 25.876 6.511 1.00 58.28 114 ARG A CA 1
ATOM 862 C C . ARG A 1 114 ? 1.637 27.339 6.940 1.00 58.28 114 ARG A C 1
ATOM 864 O O . ARG A 1 114 ? 0.649 27.802 7.485 1.00 58.28 114 ARG A O 1
ATOM 871 N N . GLU A 1 115 ? 2.702 28.060 6.607 1.00 65.06 115 GLU A N 1
ATOM 872 C CA . GLU A 1 115 ? 2.873 29.501 6.806 1.00 65.06 115 GLU A CA 1
ATOM 873 C C . GLU A 1 115 ? 1.754 30.352 6.182 1.00 65.06 115 GLU A C 1
ATOM 875 O O . GLU A 1 115 ? 1.197 31.222 6.846 1.00 65.06 115 GLU A O 1
ATOM 880 N N . LYS A 1 116 ? 1.343 30.067 4.940 1.00 63.12 116 LYS A N 1
ATOM 881 C CA . LYS A 1 116 ? 0.227 30.753 4.265 1.00 63.12 116 LYS A CA 1
ATOM 882 C C . LYS A 1 116 ? -1.132 30.332 4.832 1.00 63.12 116 LYS A C 1
ATOM 884 O O . LYS A 1 116 ? -2.032 31.165 4.931 1.00 63.12 116 LYS A O 1
ATOM 889 N N . ALA A 1 117 ? -1.283 29.071 5.242 1.00 65.06 117 ALA A N 1
ATOM 890 C CA . ALA A 1 117 ? -2.509 28.581 5.875 1.00 65.06 117 ALA A CA 1
ATOM 891 C C . ALA A 1 117 ? -2.723 29.199 7.272 1.00 65.06 117 ALA A C 1
ATOM 893 O O . ALA A 1 117 ? -3.809 29.706 7.556 1.00 65.06 117 ALA A O 1
ATOM 894 N N . VAL A 1 118 ? -1.683 29.247 8.115 1.00 65.31 118 VAL A N 1
ATOM 895 C CA . VAL A 1 118 ? -1.744 29.901 9.434 1.00 65.31 118 VAL A CA 1
ATOM 896 C C . VAL A 1 118 ? -1.832 31.417 9.317 1.00 65.31 118 VAL A C 1
ATOM 898 O O . VAL A 1 118 ? -2.523 32.030 10.124 1.00 65.31 118 VAL A O 1
ATOM 901 N N . ALA A 1 119 ? -1.219 32.031 8.297 1.00 68.00 119 ALA A N 1
ATOM 902 C CA . ALA A 1 119 ? -1.406 33.451 8.015 1.00 68.00 119 ALA A CA 1
ATOM 903 C C . ALA A 1 119 ? -2.877 33.754 7.697 1.00 68.00 119 ALA A C 1
ATOM 905 O O . ALA A 1 119 ? -3.461 34.631 8.322 1.00 68.00 119 ALA A O 1
ATOM 906 N N . LYS A 1 120 ? -3.517 32.965 6.822 1.00 66.31 120 LYS A N 1
ATOM 907 C CA . LYS A 1 120 ? -4.936 33.135 6.469 1.00 66.31 120 LYS A CA 1
ATOM 908 C C . LYS A 1 120 ? -5.871 32.939 7.670 1.00 66.31 120 LYS A C 1
ATOM 910 O O . LYS A 1 120 ? -6.852 33.671 7.805 1.00 66.31 120 LYS A O 1
ATOM 915 N N . LEU A 1 121 ? -5.559 31.986 8.552 1.00 67.62 121 LEU A N 1
ATOM 916 C CA . LEU A 1 121 ? -6.309 31.758 9.791 1.00 67.62 121 LEU A CA 1
ATOM 917 C C . LEU A 1 121 ? -6.102 32.887 10.807 1.00 67.62 121 LEU A C 1
ATOM 919 O O . LEU A 1 121 ? -7.082 33.355 11.375 1.00 67.62 121 LEU A O 1
ATOM 923 N N . LYS A 1 122 ? -4.873 33.394 10.981 1.00 72.44 122 LYS A N 1
ATOM 924 C CA . LYS A 1 122 ? -4.591 34.556 11.842 1.00 72.44 122 LYS A CA 1
ATOM 925 C C . LYS A 1 122 ? -5.271 35.825 11.336 1.00 72.44 122 LYS A C 1
ATOM 927 O O . LYS A 1 122 ? -5.816 36.572 12.141 1.00 72.44 122 LYS A O 1
ATOM 932 N N . THR A 1 123 ? -5.296 36.062 10.023 1.00 69.25 123 THR A N 1
ATOM 933 C CA . THR A 1 123 ? -6.028 37.196 9.441 1.00 69.25 123 THR A CA 1
ATOM 934 C C . THR A 1 123 ? -7.529 37.062 9.688 1.00 69.25 123 THR A C 1
ATOM 936 O O . THR A 1 123 ? -8.160 38.037 10.077 1.00 69.25 123 THR A O 1
ATOM 939 N N . ARG A 1 124 ? -8.107 35.860 9.537 1.00 65.25 124 ARG A N 1
ATOM 940 C CA . ARG A 1 124 ? -9.527 35.631 9.847 1.00 65.25 124 ARG A CA 1
ATOM 941 C C . ARG A 1 124 ? -9.847 35.763 11.335 1.00 65.25 124 ARG A C 1
ATOM 943 O O . ARG A 1 124 ? -10.832 36.414 11.654 1.00 65.25 124 ARG A O 1
ATOM 950 N N . ALA A 1 125 ? -9.017 35.223 12.224 1.00 69.50 125 ALA A N 1
ATOM 951 C CA . ALA A 1 125 ? -9.187 35.380 13.669 1.00 69.50 125 ALA A CA 1
ATOM 952 C C . ALA A 1 125 ? -9.127 36.859 14.081 1.00 69.50 125 ALA A C 1
ATOM 954 O O . ALA A 1 125 ? -10.011 37.331 14.787 1.00 69.50 125 ALA A O 1
ATOM 955 N N . LYS A 1 126 ? -8.168 37.620 13.532 1.00 68.00 126 LYS A N 1
ATOM 956 C CA . LYS A 1 126 ? -8.058 39.067 13.757 1.00 68.00 126 LYS A CA 1
ATOM 957 C C . LYS A 1 126 ? -9.281 39.840 13.247 1.00 68.00 126 LYS A C 1
ATOM 959 O O . LYS A 1 126 ? -9.693 40.798 13.883 1.00 68.00 126 LYS A O 1
ATOM 964 N N . ILE A 1 127 ? -9.880 39.436 12.124 1.00 60.97 127 ILE A N 1
ATOM 965 C CA . ILE A 1 127 ? -11.104 40.068 11.597 1.00 60.97 127 ILE A CA 1
ATOM 966 C C . ILE A 1 127 ? -12.322 39.752 12.477 1.00 60.97 127 ILE A C 1
ATOM 968 O O . ILE A 1 127 ? -13.140 40.637 12.709 1.00 60.97 127 ILE A O 1
ATOM 972 N N . VAL A 1 128 ? -12.445 38.522 12.984 1.00 62.72 128 VAL A N 1
ATOM 973 C CA . VAL A 1 128 ? -13.551 38.133 13.877 1.00 62.72 128 VAL A CA 1
ATOM 974 C C . VAL A 1 128 ? -13.450 38.861 15.218 1.00 62.72 128 VAL A C 1
ATOM 976 O O . VAL A 1 128 ? -14.451 39.398 15.679 1.00 62.72 128 VAL A O 1
ATOM 979 N N . GLU A 1 129 ? -12.249 38.973 15.789 1.00 59.44 129 GLU A N 1
AT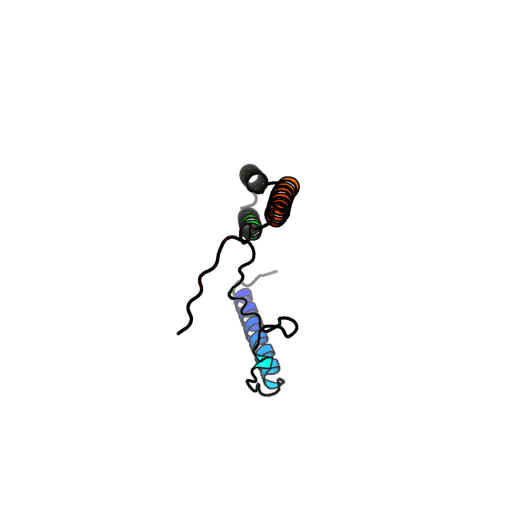OM 980 C CA . GLU A 1 129 ? -12.003 39.738 17.018 1.00 59.44 129 GLU A CA 1
ATOM 981 C C . GLU A 1 129 ? -12.333 41.234 16.837 1.00 59.44 129 GLU A C 1
ATOM 983 O O . GLU A 1 129 ? -13.029 41.831 17.659 1.00 59.44 129 GLU A O 1
ATOM 988 N N . VAL A 1 130 ? -11.927 41.825 15.704 1.00 61.16 130 VAL A N 1
ATOM 989 C CA . VAL A 1 130 ? -12.270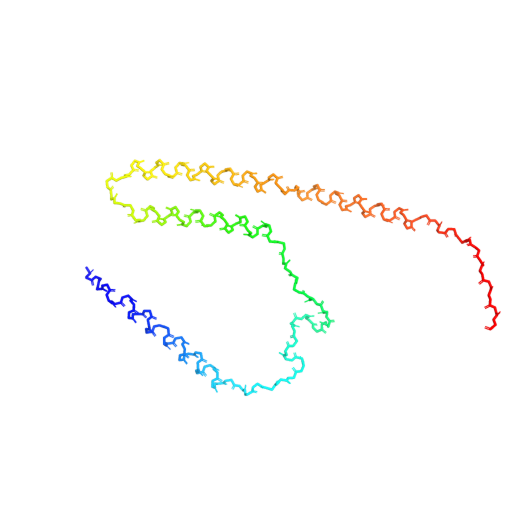 43.212 15.339 1.00 61.16 130 VAL A CA 1
ATOM 990 C C . VAL A 1 130 ? -13.778 43.387 15.111 1.00 61.16 130 VAL A C 1
ATOM 992 O O . VAL A 1 130 ? -14.330 44.425 15.466 1.00 61.16 130 VAL A O 1
ATOM 995 N N . SER A 1 131 ? -14.471 42.376 14.579 1.00 57.16 131 SER A N 1
ATOM 996 C CA . SER A 1 131 ? -15.930 42.403 14.413 1.00 57.16 131 SER A CA 1
ATOM 997 C C . SER A 1 131 ? -16.682 42.285 15.742 1.00 57.16 131 SER A C 1
ATOM 999 O O . SER A 1 131 ? -17.752 42.872 15.868 1.00 57.16 131 SER A O 1
ATOM 1001 N N . SER A 1 132 ? -16.146 41.562 16.730 1.00 58.91 132 SER A N 1
ATOM 1002 C CA . SER A 1 132 ? -16.715 41.490 18.086 1.00 58.91 132 SER A CA 1
ATOM 1003 C C . SER A 1 132 ? -16.422 42.725 18.948 1.00 58.91 132 SER A C 1
ATOM 1005 O O . SER A 1 132 ? -17.045 42.898 19.989 1.00 58.91 132 SER A O 1
ATOM 1007 N N . GLY A 1 133 ? -15.488 43.582 18.519 1.00 48.31 133 GLY A N 1
ATOM 1008 C CA . GLY A 1 133 ? -15.137 44.840 19.186 1.00 48.31 133 GLY A CA 1
ATOM 1009 C C . GLY A 1 133 ? -15.955 46.060 18.741 1.00 48.31 133 GLY A C 1
ATOM 1010 O O . GLY A 1 133 ? -15.766 47.142 19.294 1.00 48.31 133 GLY A O 1
ATOM 1011 N N . MET A 1 134 ? -16.855 45.925 17.760 1.00 48.22 134 MET A N 1
ATOM 1012 C CA . MET A 1 134 ? -17.821 46.981 17.447 1.00 48.22 134 MET A CA 1
ATOM 1013 C C . MET A 1 134 ? -19.026 46.858 18.388 1.00 48.22 134 MET A C 1
ATOM 1015 O O . MET A 1 134 ? -19.599 45.771 18.478 1.00 48.22 134 MET A O 1
ATOM 1019 N N . PRO A 1 135 ? -19.445 47.934 19.083 1.00 44.50 135 PRO A N 1
ATOM 1020 C CA . PRO A 1 135 ? -20.671 47.892 19.862 1.00 44.50 135 PRO A CA 1
ATOM 1021 C C . PRO A 1 135 ? -21.829 47.599 18.906 1.00 44.50 135 PRO A C 1
ATOM 1023 O O . PRO A 1 135 ? -22.146 48.411 18.035 1.00 44.50 135 PRO A O 1
ATOM 1026 N N . VAL A 1 136 ? -22.451 46.426 19.059 1.00 53.22 136 VAL A N 1
ATOM 1027 C CA . VAL A 1 136 ? -23.771 46.153 18.490 1.00 53.22 136 VAL A CA 1
ATOM 1028 C C . VAL A 1 136 ? -24.692 47.207 19.086 1.00 53.22 136 VAL A C 1
ATOM 1030 O O . VAL A 1 136 ? -25.020 47.173 20.272 1.00 53.22 136 VAL A O 1
ATOM 1033 N N . GLY A 1 137 ? -25.013 48.207 18.267 1.00 41.94 137 GLY A N 1
ATOM 1034 C CA . GLY A 1 137 ? -25.925 49.277 18.615 1.00 41.94 137 GLY A CA 1
ATOM 1035 C C . GLY A 1 137 ? -27.243 48.676 19.076 1.00 41.94 137 GLY A C 1
ATOM 1036 O O . GLY A 1 137 ? -27.977 48.083 18.291 1.00 41.94 137 GLY A O 1
ATOM 1037 N N . SER A 1 138 ? -27.515 48.840 20.368 1.00 44.19 138 SER A N 1
ATOM 1038 C CA . SER A 1 138 ? -28.843 48.741 20.956 1.00 44.19 138 SER A CA 1
ATOM 1039 C C . SER A 1 138 ? -29.778 49.677 20.189 1.00 44.19 138 SER A C 1
ATOM 1041 O O . SER A 1 138 ? -29.680 50.897 20.319 1.00 44.19 138 SER A O 1
ATOM 1043 N N . GLY A 1 139 ? -30.671 49.099 19.388 1.00 33.94 139 GLY A N 1
ATOM 1044 C CA . GLY A 1 139 ? -31.664 49.808 18.592 1.00 33.94 139 GLY A CA 1
ATOM 1045 C C . GLY A 1 139 ? -33.014 49.095 18.617 1.00 33.94 139 GLY A C 1
ATOM 1046 O O . GLY A 1 139 ? -33.260 48.218 17.803 1.00 33.94 139 GLY A O 1
ATOM 1047 N N . ASN A 1 140 ? -33.865 49.568 19.529 1.00 34.62 140 ASN A N 1
ATOM 1048 C CA . ASN A 1 140 ? -35.333 49.574 19.517 1.00 34.62 140 ASN A CA 1
ATOM 1049 C C . ASN A 1 140 ? -36.159 48.286 19.756 1.00 34.62 140 ASN A C 1
ATOM 1051 O O . ASN A 1 140 ? -36.273 47.394 18.921 1.00 34.62 140 ASN A O 1
ATOM 1055 N N . SER A 1 141 ? -36.814 48.311 20.923 1.00 41.84 141 SER A N 1
ATOM 1056 C CA . SER A 1 141 ? -38.226 48.006 21.206 1.00 41.84 141 SER A CA 1
ATOM 1057 C C . SER A 1 141 ? -39.105 47.375 20.117 1.00 41.84 141 SER A C 1
ATOM 1059 O O . SER A 1 141 ? -39.446 48.011 19.123 1.00 41.84 141 SER A O 1
ATOM 1061 N N . ILE A 1 142 ? -39.679 46.214 20.457 1.00 40.06 142 ILE A N 1
ATOM 1062 C CA . ILE A 1 142 ? -41.101 45.931 20.222 1.00 40.06 142 ILE A CA 1
ATOM 1063 C C . ILE A 1 142 ? -41.681 45.354 21.516 1.00 40.06 142 ILE A C 1
ATOM 1065 O O . ILE A 1 142 ? -41.367 44.243 21.933 1.00 40.06 142 ILE A O 1
ATOM 1069 N N . SER A 1 143 ? -42.505 46.174 22.160 1.00 41.72 143 SER A N 1
ATOM 1070 C CA . SER A 1 143 ? -43.537 45.778 23.106 1.00 41.72 143 SER A CA 1
ATOM 1071 C C . SER A 1 143 ? -44.648 45.031 22.372 1.00 41.72 143 SER A C 1
ATOM 1073 O O . SER A 1 143 ? -45.150 45.544 21.373 1.00 41.72 143 SER A O 1
ATOM 1075 N N . ALA A 1 144 ? -45.093 43.902 22.907 1.00 34.88 144 ALA A N 1
ATOM 1076 C CA . ALA A 1 144 ? -46.458 43.427 22.722 1.00 34.88 144 ALA A CA 1
ATOM 1077 C C . ALA A 1 144 ? -46.828 42.572 23.936 1.00 34.88 144 ALA A C 1
ATOM 1079 O O . ALA A 1 144 ? -46.475 41.399 24.032 1.00 34.88 144 ALA A O 1
ATOM 1080 N N . SER A 1 145 ? -47.453 43.237 24.899 1.00 37.38 145 SER A N 1
ATOM 1081 C CA . SER A 1 145 ? -48.463 42.658 25.770 1.00 37.38 145 SER A CA 1
ATOM 1082 C C . SER A 1 145 ? -49.624 42.180 24.895 1.00 37.38 145 SER A C 1
ATOM 1084 O O . SER A 1 145 ? -50.124 42.980 24.107 1.00 37.38 145 SER A O 1
ATOM 1086 N N . ASP A 1 146 ? -49.976 40.903 25.008 1.00 40.47 146 ASP A N 1
ATOM 1087 C CA . ASP A 1 146 ? -51.336 40.363 25.186 1.00 40.47 146 ASP A CA 1
ATOM 1088 C C . ASP A 1 146 ? -51.244 38.847 25.438 1.00 40.47 146 ASP A C 1
ATOM 1090 O O . ASP A 1 146 ? -50.478 38.165 24.714 1.00 40.47 146 ASP A O 1
#